Protein AF-A0A950UQ00-F1 (afdb_monomer_lite)

Structure (mmCIF, N/CA/C/O backbone):
data_AF-A0A950UQ00-F1
#
_entry.id   AF-A0A950UQ00-F1
#
loop_
_atom_site.group_PDB
_a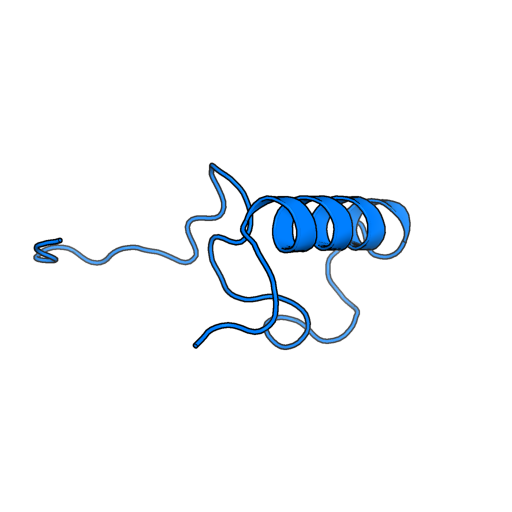tom_site.id
_atom_site.type_symbol
_atom_site.label_atom_id
_atom_site.label_alt_id
_atom_site.label_comp_id
_atom_site.label_asym_id
_atom_site.label_entity_id
_atom_site.label_seq_id
_atom_site.pdbx_PDB_ins_code
_atom_site.Cartn_x
_atom_site.Cartn_y
_atom_site.Cartn_z
_atom_site.occupancy
_atom_site.B_iso_or_equiv
_atom_site.auth_seq_id
_atom_site.auth_comp_id
_atom_site.auth_asym_id
_atom_site.auth_atom_id
_atom_site.pdbx_PDB_model_num
ATOM 1 N N . PRO A 1 1 ? 14.921 6.629 -11.538 1.00 76.25 1 PRO A N 1
ATOM 2 C CA . PRO A 1 1 ? 14.813 5.295 -10.900 1.00 76.25 1 PRO A CA 1
ATOM 3 C C . PRO A 1 1 ? 13.958 5.384 -9.630 1.00 76.25 1 PRO A C 1
ATOM 5 O O . PRO A 1 1 ? 14.038 6.393 -8.933 1.00 76.25 1 PRO A O 1
ATOM 8 N N . LEU A 1 2 ? 13.108 4.384 -9.374 1.00 80.88 2 LEU A N 1
ATOM 9 C CA . LEU A 1 2 ? 12.342 4.296 -8.125 1.00 80.88 2 LEU A CA 1
ATOM 10 C C . LEU A 1 2 ? 13.255 3.811 -6.991 1.00 80.88 2 LEU A C 1
ATOM 12 O O . LEU A 1 2 ? 14.169 3.029 -7.239 1.00 80.88 2 LEU A O 1
ATOM 16 N N . ILE A 1 3 ? 13.015 4.297 -5.770 1.00 89.38 3 ILE A N 1
ATOM 17 C CA . ILE A 1 3 ? 13.819 3.951 -4.582 1.00 89.38 3 ILE A CA 1
ATOM 18 C C . ILE A 1 3 ? 13.357 2.623 -3.964 1.00 89.38 3 ILE A C 1
ATOM 20 O O . ILE A 1 3 ? 14.175 1.891 -3.420 1.00 89.38 3 ILE A O 1
ATOM 24 N N . PHE A 1 4 ? 12.066 2.302 -4.080 1.00 90.94 4 PHE A N 1
ATOM 25 C CA . PHE A 1 4 ? 11.454 1.105 -3.505 1.00 90.94 4 PHE A CA 1
ATOM 26 C C . PHE A 1 4 ? 10.983 0.162 -4.606 1.00 90.94 4 PHE A C 1
ATOM 28 O O . PHE A 1 4 ? 10.377 0.598 -5.591 1.00 90.94 4 PHE A O 1
ATOM 35 N N . SER A 1 5 ? 11.265 -1.124 -4.424 1.00 91.25 5 SER A N 1
ATOM 36 C CA . SER A 1 5 ? 10.723 -2.195 -5.252 1.00 91.25 5 SER A CA 1
ATOM 37 C C . SER A 1 5 ? 9.244 -2.444 -4.936 1.00 91.25 5 SER A C 1
ATOM 39 O O . SER A 1 5 ? 8.689 -1.914 -3.972 1.00 91.25 5 SER A O 1
ATOM 41 N N . ALA A 1 6 ? 8.591 -3.275 -5.748 1.00 88.88 6 ALA A N 1
ATOM 42 C CA . ALA A 1 6 ? 7.225 -3.708 -5.467 1.00 88.88 6 ALA A CA 1
ATOM 43 C C . ALA A 1 6 ? 7.125 -4.473 -4.133 1.00 88.88 6 ALA A C 1
ATOM 45 O O . ALA A 1 6 ? 6.184 -4.249 -3.373 1.00 88.88 6 ALA A O 1
ATOM 46 N N . ASP A 1 7 ? 8.119 -5.307 -3.820 1.00 91.69 7 ASP A N 1
ATOM 47 C CA . ASP A 1 7 ? 8.150 -6.086 -2.579 1.00 91.69 7 ASP A CA 1
ATOM 48 C C . ASP A 1 7 ? 8.323 -5.182 -1.350 1.00 91.69 7 ASP A C 1
ATOM 50 O O . ASP A 1 7 ? 7.668 -5.389 -0.326 1.00 91.69 7 ASP A O 1
ATOM 54 N N . ASP A 1 8 ? 9.130 -4.121 -1.468 1.00 93.44 8 ASP A N 1
ATOM 55 C CA . ASP A 1 8 ? 9.270 -3.115 -0.409 1.00 93.44 8 ASP A CA 1
ATOM 56 C C . ASP A 1 8 ? 7.936 -2.411 -0.127 1.00 93.44 8 ASP A C 1
ATOM 58 O O . ASP A 1 8 ? 7.581 -2.175 1.030 1.00 93.44 8 ASP A O 1
ATOM 62 N N . LEU A 1 9 ? 7.183 -2.074 -1.179 1.00 92.12 9 LEU A N 1
ATOM 63 C CA . LEU A 1 9 ? 5.890 -1.403 -1.052 1.00 92.12 9 LEU A CA 1
ATOM 64 C C . LEU A 1 9 ? 4.818 -2.317 -0.436 1.00 92.12 9 LEU A C 1
ATOM 66 O O . LEU A 1 9 ? 4.038 -1.840 0.392 1.00 92.12 9 LEU A O 1
ATOM 70 N N . ASP A 1 10 ? 4.798 -3.613 -0.765 1.00 91.44 10 ASP A N 1
ATOM 71 C CA . ASP A 1 10 ? 3.885 -4.572 -0.121 1.00 91.44 10 ASP A CA 1
ATOM 72 C C . ASP A 1 10 ? 4.241 -4.771 1.360 1.00 91.44 10 ASP A C 1
ATOM 74 O O . ASP A 1 10 ? 3.353 -4.768 2.217 1.00 91.44 10 ASP A O 1
ATOM 78 N N . ALA A 1 11 ? 5.531 -4.857 1.697 1.00 93.25 11 ALA A N 1
ATOM 79 C CA . ALA A 1 11 ? 5.975 -4.958 3.087 1.00 93.25 11 ALA A CA 1
ATOM 80 C C . ALA A 1 11 ? 5.563 -3.725 3.915 1.00 93.25 11 ALA A C 1
ATOM 82 O O . ALA A 1 11 ? 5.030 -3.867 5.020 1.00 93.25 11 ALA A O 1
ATOM 83 N N . GLN A 1 12 ? 5.742 -2.517 3.372 1.00 92.94 12 GLN A N 1
ATOM 84 C CA . GLN A 1 12 ? 5.311 -1.277 4.026 1.00 92.94 12 GLN A CA 1
ATOM 85 C C 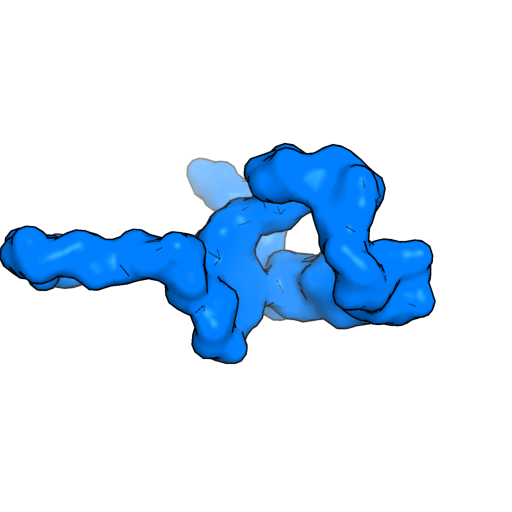. GLN A 1 12 ? 3.785 -1.202 4.178 1.00 92.94 12 GLN A C 1
ATOM 87 O O . GLN A 1 12 ? 3.294 -0.726 5.204 1.00 92.94 12 GLN A O 1
ATOM 92 N N . ALA A 1 13 ? 3.026 -1.703 3.199 1.00 91.50 13 ALA A N 1
ATOM 93 C CA . ALA A 1 13 ? 1.569 -1.756 3.278 1.00 91.50 13 ALA A CA 1
ATOM 94 C C . ALA A 1 13 ? 1.085 -2.694 4.393 1.00 91.50 13 ALA A C 1
ATOM 96 O O . ALA A 1 13 ? 0.243 -2.294 5.194 1.00 91.50 13 ALA A O 1
ATOM 97 N N . ARG A 1 14 ? 1.673 -3.892 4.524 1.00 92.44 14 ARG A N 1
ATOM 98 C CA . ARG A 1 14 ? 1.358 -4.831 5.620 1.00 92.44 14 ARG A CA 1
ATOM 99 C C . ARG A 1 14 ? 1.676 -4.249 6.993 1.00 92.44 14 ARG A C 1
ATOM 101 O O . ARG A 1 14 ? 0.914 -4.438 7.942 1.00 92.44 14 ARG A O 1
ATOM 108 N N . LEU A 1 15 ? 2.794 -3.528 7.101 1.00 93.88 15 LEU A N 1
ATOM 109 C CA . LEU A 1 15 ? 3.145 -2.825 8.330 1.00 93.88 15 LEU A CA 1
ATOM 110 C C . LEU A 1 15 ? 2.077 -1.780 8.667 1.00 93.88 15 LEU A C 1
ATOM 112 O O . LEU A 1 15 ? 1.575 -1.766 9.786 1.00 93.88 15 LEU A O 1
ATOM 116 N N . ARG A 1 16 ? 1.675 -0.953 7.695 1.00 92.25 16 ARG A N 1
ATOM 117 C CA . ARG A 1 16 ? 0.607 0.031 7.891 1.00 92.25 16 ARG A CA 1
ATOM 118 C C . ARG A 1 16 ? -0.699 -0.625 8.340 1.00 92.25 16 ARG A C 1
ATOM 120 O O . ARG A 1 16 ? -1.263 -0.178 9.326 1.00 92.25 16 ARG A O 1
ATOM 127 N N . GLU A 1 17 ? -1.149 -1.686 7.676 1.00 90.69 17 GLU A N 1
ATOM 128 C CA . GLU A 1 17 ? -2.386 -2.408 8.027 1.00 90.69 17 GLU A CA 1
ATOM 129 C C . GLU A 1 17 ? -2.365 -2.956 9.463 1.00 90.69 17 GLU A C 1
ATOM 131 O O . GLU A 1 17 ? -3.405 -3.039 10.111 1.00 90.69 17 GLU A O 1
ATOM 136 N N . SER A 1 18 ? -1.180 -3.285 9.983 1.00 95.81 18 SER A N 1
ATOM 137 C CA . SER A 1 18 ? -1.021 -3.802 11.347 1.00 95.81 18 SER A CA 1
ATOM 138 C C . SER A 1 18 ? -1.166 -2.719 12.426 1.00 95.81 18 SER A C 1
ATOM 140 O O . SER A 1 18 ? -1.536 -3.035 13.554 1.00 95.81 18 SER A O 1
ATOM 142 N N . PHE A 1 19 ? -0.863 -1.455 12.102 1.00 94.75 19 PHE A N 1
ATOM 143 C CA . PHE A 1 19 ? -0.800 -0.343 13.067 1.00 94.75 19 PHE A CA 1
ATOM 144 C C . PHE A 1 19 ? -1.828 0.777 12.821 1.00 94.75 19 PHE A C 1
ATOM 146 O O . PHE A 1 19 ? -2.139 1.528 13.741 1.00 94.75 19 PHE A O 1
ATOM 153 N N . ASP A 1 20 ? -2.354 0.897 11.604 1.00 93.44 20 ASP A N 1
ATOM 154 C CA . ASP A 1 20 ? -3.365 1.865 11.158 1.00 93.44 20 ASP A CA 1
ATOM 155 C C . ASP A 1 20 ? -4.429 1.137 10.308 1.00 93.44 20 ASP A C 1
ATOM 157 O O . ASP A 1 20 ? -4.571 1.424 9.115 1.00 93.44 20 ASP A O 1
ATOM 161 N N . PRO A 1 21 ? -5.152 0.153 10.885 1.00 90.69 21 PRO A N 1
ATOM 162 C CA . PRO A 1 21 ? -6.119 -0.661 10.143 1.00 90.69 21 PRO A CA 1
ATOM 163 C C . PRO A 1 21 ? -7.277 0.168 9.571 1.00 90.69 21 PRO A C 1
ATOM 165 O O . PRO A 1 21 ? -7.819 -0.177 8.524 1.00 90.69 21 PRO A O 1
ATOM 168 N N . ASP A 1 22 ? -7.612 1.286 10.219 1.00 91.44 22 ASP A N 1
ATOM 169 C CA . ASP A 1 22 ? -8.679 2.196 9.789 1.00 91.44 22 ASP A CA 1
ATOM 170 C C . ASP A 1 22 ? -8.191 3.276 8.802 1.00 91.44 22 ASP A C 1
ATOM 172 O O . ASP A 1 22 ? -8.986 4.075 8.304 1.00 91.44 22 ASP A O 1
ATOM 176 N N . GLY A 1 23 ? -6.888 3.327 8.498 1.00 87.88 23 GLY A N 1
ATOM 177 C CA . GLY A 1 23 ? -6.328 4.245 7.503 1.00 87.88 23 GLY A CA 1
ATOM 178 C C . GLY A 1 23 ? -6.376 5.730 7.890 1.00 87.88 23 GLY A C 1
ATOM 179 O O . GLY A 1 23 ? -6.320 6.595 7.009 1.00 87.88 23 GLY A O 1
ATOM 180 N N . VAL A 1 24 ? -6.494 6.054 9.180 1.00 92.25 24 VAL A N 1
ATOM 181 C CA . VAL A 1 24 ? -6.678 7.432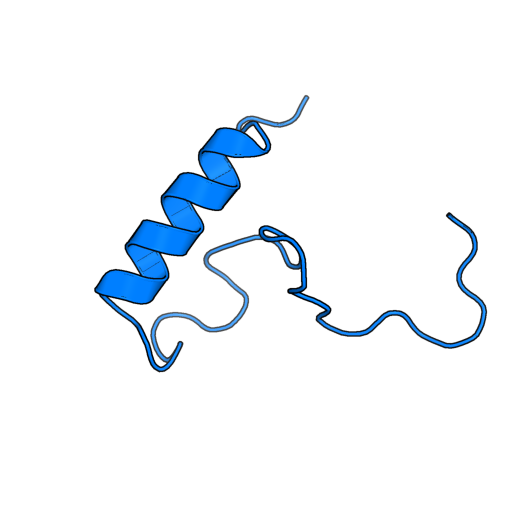 9.670 1.00 92.25 24 VAL A CA 1
ATOM 182 C C . VAL A 1 24 ? -5.368 8.214 9.716 1.00 92.25 24 VAL A C 1
ATOM 184 O O . VAL A 1 24 ? -5.368 9.446 9.627 1.00 92.25 24 VAL A O 1
ATOM 187 N N . ALA A 1 25 ? -4.232 7.522 9.810 1.00 90.25 25 ALA A N 1
ATOM 188 C CA . ALA A 1 25 ? -2.930 8.167 9.842 1.00 90.25 25 ALA A CA 1
ATOM 189 C C . ALA A 1 25 ? -2.519 8.630 8.434 1.00 90.25 25 ALA A C 1
ATOM 191 O O . ALA A 1 25 ? -2.067 7.849 7.597 1.00 90.25 25 ALA A O 1
ATOM 192 N N . ASN A 1 26 ? -2.622 9.936 8.172 1.00 86.06 26 ASN A N 1
ATOM 193 C CA . ASN A 1 26 ? -2.171 10.562 6.922 1.00 86.06 26 ASN A CA 1
ATOM 194 C C . ASN A 1 26 ? -2.752 9.875 5.666 1.00 86.06 26 ASN A C 1
ATOM 196 O O . ASN A 1 26 ? -2.007 9.286 4.866 1.00 86.06 26 ASN A O 1
ATOM 200 N N . PRO A 1 27 ? -4.081 9.928 5.476 1.00 82.56 27 PRO A N 1
ATOM 201 C CA . PRO A 1 27 ? -4.722 9.316 4.321 1.00 82.56 27 PRO A CA 1
ATOM 202 C C . PRO A 1 27 ? -4.075 9.819 3.025 1.00 82.56 27 PRO A C 1
ATOM 204 O O . PRO A 1 27 ? -3.741 10.997 2.899 1.00 82.56 27 PRO A O 1
ATOM 207 N N . GLN A 1 28 ? -3.855 8.898 2.081 1.00 79.81 28 GLN A N 1
ATOM 208 C CA . GLN A 1 28 ? -3.291 9.151 0.743 1.00 79.81 28 GLN A CA 1
ATOM 209 C C . GLN A 1 28 ? -1.831 9.650 0.680 1.00 79.81 28 GLN A C 1
ATOM 211 O O . GLN A 1 28 ? -1.318 9.841 -0.420 1.00 79.81 28 GLN A O 1
ATOM 216 N N . LYS A 1 29 ? -1.139 9.855 1.812 1.00 78.31 29 LYS A N 1
ATOM 217 C CA . LYS A 1 29 ? 0.228 10.422 1.825 1.00 78.31 29 LYS A CA 1
ATOM 218 C C . LYS A 1 29 ? 1.345 9.419 2.116 1.00 78.31 29 LYS A C 1
ATOM 220 O O . LYS A 1 29 ? 2.500 9.729 1.860 1.00 78.31 29 LYS A O 1
ATOM 225 N N . VAL A 1 30 ? 1.023 8.256 2.684 1.00 85.12 30 VAL A N 1
ATOM 226 C CA . VAL A 1 30 ? 2.042 7.320 3.203 1.00 85.12 30 VAL A CA 1
ATOM 227 C C . VAL A 1 30 ? 2.521 6.329 2.144 1.00 85.12 30 VAL A C 1
ATOM 229 O O . VAL A 1 30 ? 3.699 6.004 2.131 1.00 85.12 30 VAL A O 1
ATOM 232 N N . LEU A 1 31 ? 1.640 5.852 1.258 1.00 87.06 31 LEU A N 1
ATOM 233 C CA . LEU A 1 31 ? 1.993 4.886 0.214 1.00 87.06 31 LEU A CA 1
ATOM 234 C C . LEU A 1 31 ? 1.376 5.284 -1.130 1.00 87.06 31 LEU A C 1
ATOM 236 O O . LEU A 1 31 ? 0.267 5.828 -1.141 1.00 87.06 31 LEU A O 1
ATOM 240 N N . PRO A 1 32 ? 2.064 5.006 -2.254 1.00 83.50 32 PRO A N 1
ATOM 241 C CA . PRO A 1 32 ? 1.482 5.149 -3.580 1.00 83.50 32 PRO A CA 1
ATOM 242 C C . PRO A 1 32 ? 0.196 4.334 -3.703 1.00 83.50 32 PRO A C 1
ATOM 244 O O . PRO A 1 32 ? 0.090 3.225 -3.175 1.00 83.50 32 PRO A O 1
ATOM 247 N N . ALA A 1 33 ? -0.777 4.858 -4.443 1.00 73.56 33 ALA A N 1
ATOM 248 C CA . ALA A 1 33 ? -1.959 4.077 -4.767 1.00 73.56 33 ALA A CA 1
ATOM 249 C C . ALA A 1 33 ? -1.568 2.844 -5.599 1.00 73.56 33 ALA A C 1
ATOM 251 O O . ALA A 1 33 ? -0.695 2.931 -6.462 1.00 73.56 33 ALA A O 1
ATOM 252 N N . GLY A 1 34 ? -2.201 1.698 -5.344 1.00 68.00 34 GLY A N 1
ATOM 253 C CA . GLY A 1 34 ? -1.832 0.452 -6.018 1.00 68.00 34 GLY A CA 1
ATOM 254 C C . GLY A 1 34 ? -0.596 -0.246 -5.440 1.00 68.00 34 GLY A C 1
ATOM 255 O O . GLY A 1 34 ? -0.120 -1.196 -6.050 1.00 68.00 34 GLY A O 1
ATOM 256 N N . SER A 1 35 ? -0.094 0.153 -4.261 1.00 75.38 35 SER A N 1
ATOM 257 C CA . SER A 1 35 ? 1.004 -0.551 -3.568 1.00 75.38 35 SER A CA 1
ATOM 258 C C . SER A 1 35 ? 0.681 -2.005 -3.186 1.00 75.38 35 SER A C 1
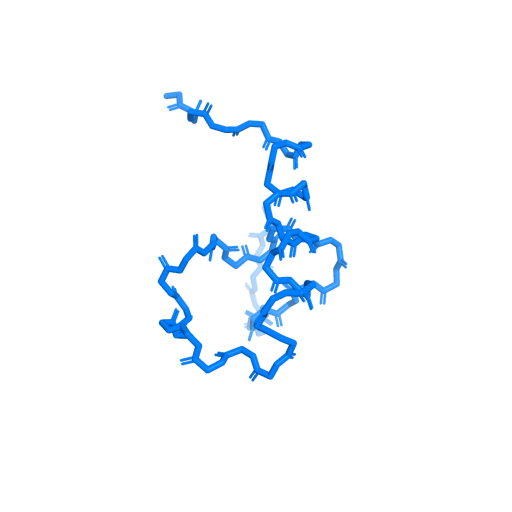ATOM 260 O O . SER A 1 35 ? 1.556 -2.715 -2.704 1.00 75.38 35 SER A O 1
ATOM 262 N N . ARG A 1 36 ? -0.564 -2.457 -3.403 1.00 69.44 36 ARG A N 1
ATOM 263 C CA . ARG A 1 36 ? -0.991 -3.857 -3.323 1.00 69.44 36 ARG A CA 1
ATOM 264 C C . ARG A 1 36 ? -1.909 -4.220 -4.487 1.00 69.44 36 ARG A C 1
ATOM 266 O O . ARG A 1 36 ? -2.646 -3.379 -5.009 1.00 69.44 36 ARG A O 1
ATOM 273 N N . CYS A 1 37 ? -1.923 -5.505 -4.833 1.00 61.97 37 CYS A N 1
ATOM 274 C CA . CYS A 1 37 ? -2.905 -6.070 -5.755 1.00 61.97 37 CYS A CA 1
ATOM 275 C C . CYS A 1 37 ? -4.322 -5.885 -5.177 1.00 61.97 37 CYS A C 1
ATOM 277 O O . CYS A 1 37 ? -4.589 -6.300 -4.052 1.00 61.97 37 CYS A O 1
ATOM 279 N N . GLY A 1 38 ? -5.210 -5.218 -5.921 1.00 61.91 38 GLY A N 1
ATOM 280 C CA . GLY A 1 38 ? -6.570 -4.887 -5.474 1.00 61.91 38 GLY A CA 1
ATOM 281 C C . GLY A 1 38 ? -6.739 -3.497 -4.845 1.00 61.91 38 GLY A C 1
ATOM 282 O O . GLY A 1 38 ? -7.874 -3.067 -4.642 1.00 61.91 38 GLY A O 1
ATOM 283 N N . ALA A 1 39 ? -5.656 -2.744 -4.615 1.00 64.25 39 ALA A N 1
ATOM 284 C CA . ALA A 1 39 ? -5.737 -1.337 -4.224 1.00 64.25 39 ALA A CA 1
ATOM 285 C C . ALA A 1 39 ? -6.064 -0.468 -5.453 1.00 64.25 39 ALA A C 1
ATOM 287 O O . ALA A 1 39 ? -5.201 0.217 -6.000 1.00 64.25 39 ALA A O 1
ATOM 288 N N . LEU A 1 40 ? -7.310 -0.527 -5.929 1.00 60.31 40 LEU A N 1
ATOM 289 C CA . LEU A 1 40 ? -7.814 0.360 -6.976 1.00 60.31 40 LEU A CA 1
ATOM 290 C C . LEU A 1 40 ? -8.255 1.686 -6.337 1.00 60.31 40 LEU A C 1
A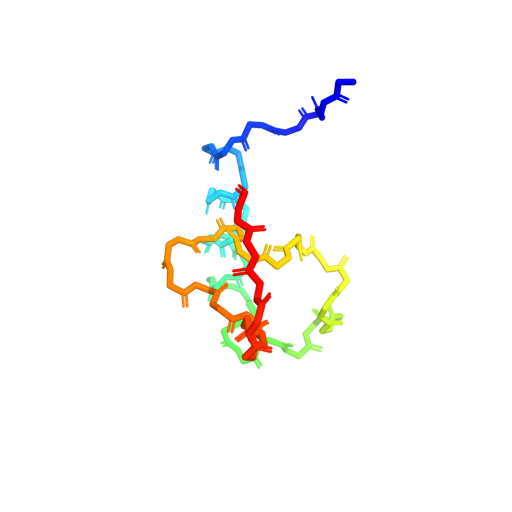TOM 292 O O . LEU A 1 40 ? -9.312 1.714 -5.710 1.00 60.31 40 LEU A O 1
ATOM 296 N N . PRO A 1 41 ? -7.522 2.805 -6.499 1.00 62.53 41 PRO A N 1
ATOM 297 C CA . PRO A 1 41 ? -8.048 4.104 -6.074 1.00 62.53 41 PRO A CA 1
ATOM 298 C C . PRO A 1 41 ? -9.255 4.525 -6.943 1.00 62.53 41 PRO A C 1
ATOM 300 O O . PRO A 1 41 ? -10.183 5.146 -6.437 1.00 62.53 41 PRO A O 1
ATOM 303 N N . ARG A 1 42 ? -9.207 4.167 -8.242 1.00 60.69 42 ARG A N 1
ATOM 304 C CA . ARG A 1 42 ? -10.222 4.111 -9.325 1.00 60.69 42 ARG A CA 1
ATOM 305 C C . ARG A 1 42 ? -9.454 4.228 -10.654 1.00 60.69 42 ARG A C 1
ATOM 307 O O . ARG A 1 42 ? -8.646 5.142 -10.780 1.00 60.69 42 ARG A O 1
ATOM 314 N N . VAL A 1 43 ? -9.716 3.371 -11.649 1.00 66.25 43 VAL A N 1
ATOM 315 C CA . VAL A 1 43 ? -9.300 3.615 -13.051 1.00 66.25 43 VAL A CA 1
ATOM 316 C C . VAL A 1 43 ? -10.536 4.087 -13.832 1.00 66.25 43 VAL A C 1
ATOM 318 O O . VAL A 1 43 ? -11.530 3.359 -13.851 1.00 66.25 43 VAL A O 1
ATOM 321 N N . PRO A 1 44 ? -10.550 5.314 -14.388 1.00 62.06 44 PRO A N 1
ATOM 322 C CA . PRO A 1 44 ? -11.713 5.863 -15.087 1.00 62.06 44 PRO A CA 1
ATOM 323 C C . PRO A 1 44 ? -11.979 5.194 -16.439 1.00 62.06 44 PRO A C 1
ATOM 325 O O . PRO A 1 44 ? -11.083 4.612 -17.050 1.00 62.06 44 PRO A O 1
ATOM 328 N N . GLU A 1 45 ? -13.212 5.336 -16.927 1.00 69.25 45 GLU A N 1
ATOM 329 C CA . GLU A 1 45 ? -13.602 4.870 -18.258 1.00 69.25 45 GLU A CA 1
ATOM 330 C C . GLU A 1 45 ? -12.759 5.578 -19.339 1.00 69.25 45 GLU A C 1
ATOM 332 O O . GLU A 1 45 ? -12.711 6.807 -19.381 1.00 69.25 45 GLU A O 1
ATOM 337 N N . GLY A 1 46 ? -12.054 4.795 -20.172 1.00 65.00 46 GLY A N 1
ATOM 338 C CA . GLY A 1 46 ? -11.209 5.284 -21.274 1.00 65.00 46 GLY A CA 1
ATOM 339 C C . GLY A 1 46 ? -9.683 5.216 -21.083 1.00 65.00 46 GLY A C 1
ATOM 340 O O . GLY A 1 46 ? -8.956 5.692 -21.952 1.00 65.00 46 GLY A O 1
ATOM 341 N N . ALA A 1 47 ? -9.161 4.645 -19.996 1.00 65.50 47 ALA A N 1
ATOM 342 C CA . ALA A 1 47 ? -7.712 4.483 -19.830 1.00 65.50 47 ALA A CA 1
ATOM 343 C C . ALA A 1 47 ? -7.133 3.385 -20.754 1.00 65.50 47 ALA A C 1
ATOM 345 O O . ALA A 1 47 ? -7.639 2.265 -20.766 1.00 65.50 47 ALA A O 1
ATOM 346 N N . TRP A 1 48 ? -6.041 3.683 -21.468 1.00 57.97 48 TRP A N 1
ATOM 347 C CA . TRP A 1 48 ? -5.174 2.682 -22.108 1.00 57.97 48 TRP A CA 1
ATOM 348 C C . TRP A 1 48 ? -3.869 2.577 -21.310 1.00 57.97 48 TRP A C 1
ATOM 350 O O . TRP A 1 48 ? -3.344 3.607 -20.883 1.00 57.97 48 TRP A O 1
ATOM 360 N N . ILE A 1 49 ? -3.399 1.347 -21.072 1.00 60.00 49 ILE A N 1
ATOM 361 C CA . ILE A 1 49 ? -2.151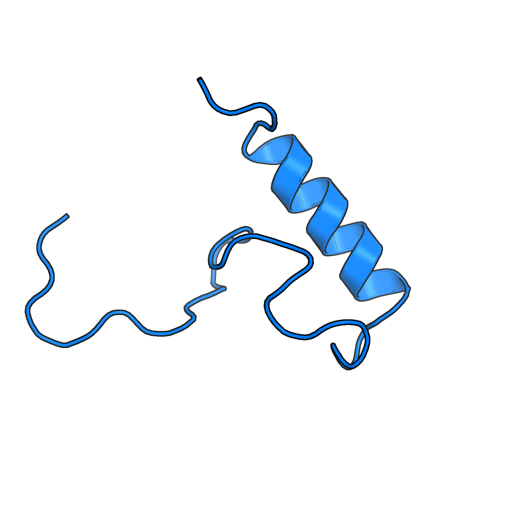 1.047 -20.345 1.00 60.00 49 ILE A CA 1
ATOM 362 C C . ILE A 1 49 ? -0.953 1.256 -21.269 1.00 60.00 49 ILE A C 1
ATOM 364 O O . ILE A 1 49 ? -1.018 0.752 -22.413 1.00 60.00 49 ILE A O 1
#

pLDDT: mean 80.74, std 12.5, range [57.97, 95.81]

Secondary structure (DSSP, 8-state):
--SS-HHHHHHHHHHHHHH-TT--SSTTTSS-TTSSTT--S-PPTT---

Radius of gyration: 12.38 Å; chains: 1; bounding box: 28×17×35 Å

Foldseek 3Di:
DDPDDLVRLVVQVVVCCVPPVVCPPPHPPRHDQCSDDPSPPDDDPPDDD

Sequence (49 aa):
PLIFSADDLDAQARLRESFDPDGVANPQKVLPAGSRCGALPRVPEGAWI